Protein AF-A0A7S3TUH3-F1 (afdb_monomer)

pLDDT: mean 73.05, std 18.7, range [37.84, 95.62]

Foldseek 3Di:
DDDQFFPDDPVRDGPLVVCCVPPNDVVNVVVVVVSVCCVVVVVVVVVVVVCVVVVVVVVVVVVVVVVVVVVVVVVVVVVVVVVVVVVVVVVPDPPPDDDPPDPPPPPPDDDPCVVVVVVPDDDD

Organism: NCBI:txid141414

Secondary structure (DSSP, 8-state):
--SSS----TT---HHHHHHHHH-HHHHHHHHHHHHHHHHHHHHHHHHHHHHHHHHHHHHHHHHHHHHHHHHHHHHHHHHHHHHHHHHHHTT-SSS-----------SSSSSSHHHHTT-----

Radius of gyration: 36.31 Å; Cα contacts (8 Å, |Δi|>4): 21; chains: 1; bounding box: 67×28×95 Å

Sequence (124 aa):
RCFTDGCVSMDGTPLPLLLWDVYGIAAITIYVICTMLVIFGIFNLIAAIFVENTLENSKLDEDRRQHLRSHKYNLCAMKLQKLMTRICYSELDTDGNLKPKKPVIPPAGGILTSFYAEGGQMDL

Structure (mmCIF, N/CA/C/O backbone):
data_AF-A0A7S3TUH3-F1
#
_entry.id   AF-A0A7S3TUH3-F1
#
loop_
_atom_site.group_PDB
_atom_site.id
_atom_site.type_symbol
_atom_site.label_atom_id
_atom_site.label_alt_id
_atom_site.label_comp_id
_atom_site.label_asym_id
_atom_site.label_entity_id
_atom_site.label_seq_id
_atom_site.pdbx_PDB_ins_code
_atom_site.Cartn_x
_atom_site.Cartn_y
_atom_site.Cartn_z
_atom_site.occupancy
_atom_site.B_iso_or_equiv
_atom_site.auth_seq_id
_atom_site.auth_comp_id
_atom_site.auth_asym_i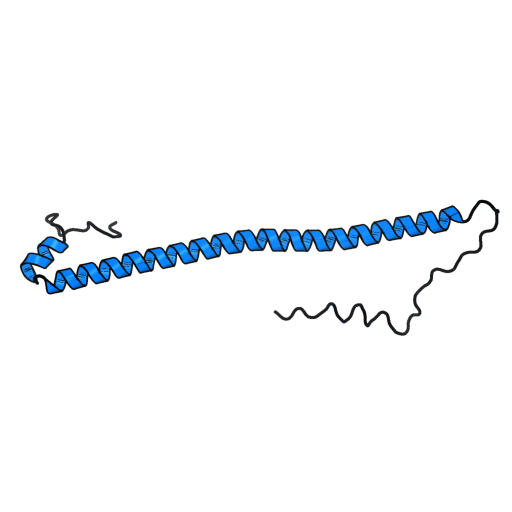d
_atom_site.auth_atom_id
_atom_site.pdbx_PDB_model_num
ATOM 1 N N . ARG A 1 1 ? 6.393 16.034 -15.733 1.00 44.97 1 ARG A N 1
ATOM 2 C CA . ARG A 1 1 ? 5.891 14.989 -14.809 1.00 44.97 1 ARG A CA 1
ATOM 3 C C . ARG A 1 1 ? 5.923 13.673 -15.574 1.00 44.97 1 ARG A C 1
ATOM 5 O O . ARG A 1 1 ? 5.043 13.466 -16.390 1.00 44.97 1 ARG A O 1
ATOM 12 N N . CYS A 1 2 ? 6.952 12.855 -15.369 1.00 55.91 2 CYS A N 1
ATOM 13 C CA . CYS A 1 2 ? 7.083 11.519 -15.953 1.00 55.91 2 CYS A CA 1
ATOM 14 C C . CYS A 1 2 ? 7.461 10.595 -14.805 1.00 55.91 2 CYS A C 1
ATOM 16 O O . CYS A 1 2 ? 8.487 10.830 -14.173 1.00 55.91 2 CYS A O 1
ATOM 18 N N . PHE A 1 3 ? 6.590 9.649 -14.464 1.00 53.81 3 PHE A N 1
ATOM 19 C CA . PHE A 1 3 ? 6.801 8.787 -13.300 1.00 53.81 3 PHE A CA 1
ATOM 20 C C . PHE A 1 3 ? 7.282 7.390 -13.696 1.00 53.81 3 PHE A C 1
ATOM 22 O O . PHE A 1 3 ? 8.132 6.850 -13.002 1.00 53.81 3 PHE A O 1
ATOM 29 N N . THR A 1 4 ? 6.835 6.829 -14.823 1.00 61.53 4 THR A N 1
ATOM 30 C CA . THR A 1 4 ? 7.257 5.468 -15.211 1.00 61.53 4 THR A CA 1
ATOM 31 C C . THR A 1 4 ? 7.423 5.222 -16.706 1.00 61.53 4 THR A C 1
ATOM 33 O O . THR A 1 4 ? 8.063 4.240 -17.057 1.00 61.53 4 THR A O 1
ATOM 36 N N . ASP A 1 5 ? 6.952 6.106 -17.586 1.00 63.06 5 ASP A N 1
ATOM 37 C CA . ASP A 1 5 ? 7.345 6.089 -18.997 1.00 63.06 5 ASP A CA 1
ATOM 38 C C . ASP A 1 5 ? 7.048 7.451 -19.648 1.00 63.06 5 ASP A C 1
ATOM 40 O O . ASP A 1 5 ? 6.076 8.113 -19.274 1.00 63.06 5 ASP A O 1
ATOM 44 N N . GLY A 1 6 ? 7.882 7.891 -20.593 1.00 60.88 6 GLY A N 1
ATOM 45 C CA . GLY A 1 6 ? 7.504 8.966 -21.524 1.00 60.88 6 GLY A CA 1
ATOM 46 C C . GLY A 1 6 ? 8.174 10.343 -21.416 1.00 60.88 6 GLY A C 1
ATOM 47 O O . GLY A 1 6 ? 7.749 11.249 -22.125 1.00 60.88 6 GLY A O 1
ATOM 48 N N . CYS A 1 7 ? 9.236 10.543 -20.626 1.00 58.28 7 CYS A N 1
ATOM 49 C CA . CYS A 1 7 ? 10.095 11.728 -20.822 1.00 58.28 7 CYS A CA 1
ATOM 50 C C . CYS A 1 7 ? 11.193 11.382 -21.825 1.00 58.28 7 CYS A C 1
ATOM 52 O O . CYS A 1 7 ? 12.337 11.096 -21.484 1.00 58.28 7 CYS A O 1
ATOM 54 N N . VAL A 1 8 ? 10.759 11.329 -23.074 1.00 63.38 8 VAL A N 1
ATOM 55 C CA . VAL A 1 8 ? 11.570 11.160 -24.269 1.00 63.38 8 VAL A CA 1
ATOM 56 C C . VAL A 1 8 ? 12.384 12.427 -24.535 1.00 63.38 8 VAL A C 1
ATOM 58 O O . VAL A 1 8 ? 11.987 13.513 -24.118 1.00 63.38 8 VAL A O 1
ATOM 61 N N . SER A 1 9 ? 13.548 12.265 -25.169 1.00 60.19 9 SER A N 1
ATOM 62 C CA . SER A 1 9 ? 14.479 13.342 -25.549 1.00 60.19 9 SER A CA 1
ATOM 63 C C . SER A 1 9 ? 13.769 14.506 -26.272 1.00 60.19 9 SER A C 1
ATOM 65 O O . SER A 1 9 ? 12.606 14.366 -26.643 1.00 60.19 9 SER A O 1
ATOM 67 N N . MET A 1 10 ? 14.442 15.639 -26.526 1.00 62.69 10 MET A N 1
ATOM 68 C CA . MET A 1 10 ? 13.821 16.817 -27.184 1.00 62.69 10 MET A CA 1
ATOM 69 C C . MET A 1 10 ? 13.061 16.488 -28.493 1.00 62.69 10 MET A C 1
ATOM 71 O O . MET A 1 10 ? 12.149 17.228 -28.851 1.00 62.69 10 MET A O 1
ATOM 75 N N . ASP A 1 11 ? 13.370 15.356 -29.136 1.00 63.66 11 ASP A N 1
ATOM 76 C CA . ASP A 1 11 ? 12.758 14.854 -30.375 1.00 63.66 11 ASP A CA 1
ATOM 77 C C . ASP A 1 11 ? 11.590 13.856 -30.195 1.00 63.66 11 ASP A C 1
ATOM 79 O O . ASP A 1 11 ? 11.075 13.314 -31.170 1.00 63.66 11 ASP A O 1
ATOM 83 N N . GLY A 1 12 ? 11.148 13.567 -28.967 1.00 67.38 12 GLY A N 1
ATOM 84 C CA . GLY A 1 12 ? 9.971 12.719 -28.729 1.00 67.38 12 GLY A CA 1
ATOM 85 C C . GLY A 1 12 ? 10.182 11.210 -28.946 1.00 67.38 12 GLY A C 1
ATOM 86 O O . GLY A 1 12 ? 9.228 10.436 -28.861 1.00 67.38 12 GLY A O 1
ATOM 87 N N . THR A 1 13 ? 11.413 10.759 -29.197 1.00 67.69 13 THR A N 1
ATOM 88 C CA . THR A 1 13 ? 11.721 9.343 -29.452 1.00 67.69 13 THR A CA 1
ATOM 89 C C . THR A 1 13 ? 11.788 8.504 -28.170 1.00 67.69 13 THR A C 1
ATOM 91 O O . THR A 1 13 ? 12.515 8.896 -27.249 1.00 67.69 13 THR A O 1
ATOM 94 N N . PRO A 1 14 ? 11.119 7.330 -28.112 1.00 73.56 14 PRO A N 1
ATOM 95 C CA . PRO A 1 14 ? 11.112 6.440 -26.947 1.00 73.56 14 PRO A CA 1
ATOM 96 C C . PR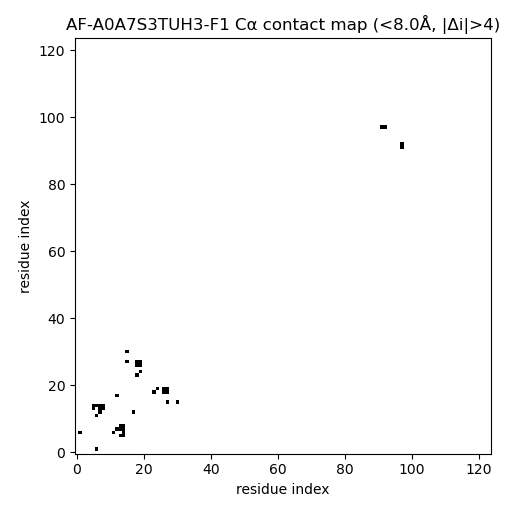O A 1 14 ? 12.534 6.059 -26.516 1.00 73.56 14 PRO A C 1
ATOM 98 O O . PRO A 1 14 ? 13.313 5.535 -27.311 1.00 73.56 14 PRO A O 1
ATOM 101 N N . LEU A 1 15 ? 12.860 6.299 -25.239 1.00 75.44 15 LEU A N 1
ATOM 102 C CA . LEU A 1 15 ? 14.174 6.014 -24.645 1.00 75.44 15 LEU A CA 1
ATOM 103 C C . LEU A 1 15 ? 14.671 4.575 -24.911 1.00 75.44 15 LEU A C 1
ATOM 105 O O . LEU A 1 15 ? 15.848 4.428 -25.236 1.00 75.44 15 LEU A O 1
ATOM 109 N N . PRO A 1 16 ? 13.821 3.525 -24.867 1.00 72.88 16 PRO A N 1
ATOM 110 C CA . PRO A 1 16 ? 14.251 2.161 -25.182 1.00 72.88 16 PRO A CA 1
ATOM 111 C C . PRO A 1 16 ? 14.743 1.991 -26.625 1.00 72.88 16 PRO A C 1
ATOM 113 O O . PRO A 1 16 ? 15.628 1.179 -26.878 1.00 72.88 16 PRO A O 1
ATOM 116 N N . LEU A 1 17 ? 14.188 2.762 -27.566 1.00 74.25 17 LEU A N 1
ATOM 117 C CA . LEU A 1 17 ? 14.533 2.694 -28.986 1.00 74.25 17 LEU A CA 1
ATOM 118 C C . LEU A 1 17 ? 15.888 3.360 -29.258 1.00 74.25 17 LEU A C 1
ATOM 120 O O . LEU A 1 17 ? 16.700 2.816 -29.996 1.00 74.25 17 LEU A O 1
ATOM 124 N N . LEU A 1 18 ? 16.166 4.484 -28.588 1.00 76.81 18 LEU A N 1
ATOM 125 C CA . LEU A 1 18 ? 17.480 5.133 -28.630 1.00 76.81 18 LEU A CA 1
ATOM 126 C C . LEU A 1 18 ? 18.560 4.266 -27.957 1.00 76.81 18 LEU A C 1
ATOM 128 O O . LEU A 1 18 ? 19.691 4.186 -28.431 1.00 76.81 18 LEU A O 1
ATOM 132 N N . LEU A 1 19 ? 18.206 3.584 -26.862 1.00 76.75 19 LEU A N 1
ATOM 133 C CA . LEU A 1 19 ? 19.119 2.683 -26.158 1.00 76.75 19 LEU A CA 1
ATOM 134 C C . LEU A 1 19 ? 19.458 1.434 -26.988 1.00 76.75 19 LEU A C 1
ATOM 136 O O . LEU A 1 19 ? 20.586 0.947 -26.911 1.00 76.75 19 LEU A O 1
ATOM 140 N N . TRP A 1 20 ? 18.510 0.946 -27.799 1.00 78.12 20 TRP A N 1
ATOM 141 C CA . TRP A 1 20 ? 18.742 -0.148 -28.746 1.00 78.12 20 TRP A CA 1
ATOM 142 C C . TRP A 1 20 ? 19.800 0.212 -29.782 1.00 78.12 20 TRP A C 1
ATOM 144 O O . TRP A 1 20 ? 20.714 -0.577 -30.019 1.00 78.12 20 TRP A O 1
ATOM 154 N N . ASP A 1 21 ? 19.681 1.399 -30.369 1.00 79.12 21 ASP A N 1
ATOM 155 C CA . ASP A 1 21 ? 20.522 1.827 -31.485 1.00 79.12 21 ASP A CA 1
ATOM 156 C C . ASP A 1 21 ? 21.977 2.090 -31.058 1.00 79.12 21 ASP A C 1
ATOM 158 O O . ASP A 1 21 ? 22.916 1.747 -31.770 1.00 79.12 21 ASP A O 1
ATOM 162 N N . VAL A 1 22 ? 22.181 2.626 -29.848 1.00 81.69 22 VAL A N 1
ATOM 163 C CA . VAL A 1 22 ? 23.517 3.031 -29.370 1.00 81.69 22 VAL A CA 1
ATOM 164 C C . VAL A 1 22 ? 24.233 1.936 -28.573 1.00 81.69 22 VAL A C 1
ATOM 166 O O . VAL A 1 22 ? 25.447 1.785 -28.692 1.00 81.69 22 VAL A O 1
ATOM 169 N N . TYR A 1 23 ? 23.513 1.182 -27.736 1.00 83.94 23 TYR A N 1
ATOM 170 C CA . TYR A 1 23 ? 24.114 0.252 -26.767 1.00 83.94 23 TYR A CA 1
ATOM 171 C C . TYR A 1 23 ? 23.760 -1.223 -27.000 1.00 83.94 23 TYR A C 1
ATOM 173 O O . TYR A 1 23 ? 24.341 -2.107 -26.360 1.00 83.94 23 TYR A O 1
ATOM 181 N N . GLY A 1 24 ? 22.822 -1.513 -27.902 1.00 86.31 24 GLY A N 1
ATOM 182 C CA . GLY A 1 24 ? 22.403 -2.874 -28.214 1.00 86.31 24 GLY A CA 1
ATOM 183 C C . GLY A 1 24 ? 21.685 -3.599 -27.065 1.00 86.31 24 GLY A C 1
ATOM 184 O O . GLY A 1 24 ? 21.313 -3.035 -26.036 1.00 86.31 24 GLY A O 1
ATOM 185 N N . ILE A 1 25 ? 21.484 -4.905 -27.253 1.00 85.50 25 ILE A N 1
ATOM 186 C CA . ILE A 1 25 ? 20.539 -5.750 -26.493 1.00 85.50 25 ILE A CA 1
ATOM 187 C C . ILE A 1 25 ? 20.828 -5.799 -24.978 1.00 85.50 25 ILE A C 1
ATOM 189 O O . ILE A 1 25 ? 19.904 -5.913 -24.165 1.00 85.50 25 ILE A O 1
ATOM 193 N N . ALA A 1 26 ? 22.098 -5.697 -24.576 1.00 87.00 26 ALA A N 1
ATOM 194 C CA . ALA A 1 26 ? 22.494 -5.783 -23.170 1.00 87.00 26 ALA A CA 1
ATOM 195 C C . ALA A 1 26 ? 21.923 -4.623 -22.335 1.00 87.00 26 ALA A C 1
ATOM 197 O O . ALA A 1 26 ? 21.392 -4.849 -21.246 1.00 87.00 26 ALA A O 1
ATOM 198 N N . ALA A 1 27 ? 21.954 -3.395 -22.860 1.00 85.31 27 ALA A N 1
ATOM 199 C CA . ALA A 1 27 ? 21.430 -2.229 -22.151 1.00 85.31 27 ALA A CA 1
ATOM 200 C C . ALA A 1 27 ? 19.904 -2.266 -22.008 1.00 85.31 27 ALA A C 1
ATOM 202 O O . ALA A 1 27 ? 19.372 -1.880 -20.969 1.00 85.31 27 ALA A O 1
ATOM 203 N N . ILE A 1 28 ? 19.196 -2.799 -23.004 1.00 85.94 28 ILE A N 1
ATOM 204 C CA . ILE A 1 28 ? 17.740 -2.990 -22.932 1.00 85.94 28 ILE A CA 1
ATOM 205 C C . ILE A 1 28 ? 17.374 -4.031 -21.892 1.00 85.94 28 ILE A C 1
ATOM 207 O O . ILE A 1 28 ? 16.451 -3.819 -21.113 1.00 85.94 28 ILE A O 1
ATOM 211 N N . THR A 1 29 ? 18.112 -5.137 -21.844 1.00 88.44 29 THR A N 1
ATOM 212 C CA . THR A 1 29 ? 17.878 -6.177 -20.838 1.00 88.44 29 THR A CA 1
ATOM 213 C C . THR A 1 29 ? 18.006 -5.597 -19.429 1.00 88.44 29 THR A C 1
ATOM 215 O O . THR A 1 29 ? 17.127 -5.801 -18.595 1.00 88.44 29 THR A O 1
ATOM 218 N N . ILE A 1 30 ? 19.046 -4.795 -19.181 1.00 90.94 30 ILE A N 1
ATOM 219 C CA . ILE A 1 30 ? 19.235 -4.099 -17.901 1.00 90.94 30 ILE A CA 1
ATOM 220 C C . ILE A 1 30 ? 18.096 -3.106 -17.641 1.00 90.94 30 ILE A C 1
ATOM 222 O O . ILE A 1 30 ? 17.549 -3.083 -16.542 1.00 90.94 30 ILE A O 1
ATOM 226 N N . TYR A 1 31 ? 17.695 -2.322 -18.644 1.00 86.62 31 TYR A N 1
ATOM 227 C CA . TYR A 1 31 ? 16.588 -1.372 -18.525 1.00 86.62 31 TYR A CA 1
ATOM 228 C C . TYR A 1 31 ? 15.265 -2.060 -18.151 1.00 86.62 31 TYR A C 1
ATOM 230 O O . TYR A 1 31 ? 14.559 -1.597 -17.254 1.00 86.62 31 TYR A O 1
ATOM 238 N N . VAL A 1 32 ? 14.952 -3.197 -18.778 1.00 88.75 32 VAL A N 1
ATOM 239 C CA . VAL A 1 32 ? 13.749 -3.989 -18.487 1.00 88.75 32 VAL A CA 1
ATOM 240 C C . VAL A 1 32 ? 13.809 -4.571 -17.077 1.00 88.75 32 VAL A C 1
ATOM 242 O O . VAL A 1 32 ? 12.829 -4.468 -16.343 1.00 88.75 32 VAL A O 1
ATOM 245 N N . ILE A 1 33 ? 14.952 -5.124 -16.662 1.00 93.50 33 ILE A N 1
ATOM 246 C CA . ILE A 1 33 ? 15.134 -5.656 -15.303 1.00 93.50 33 ILE A CA 1
ATOM 247 C C . ILE A 1 33 ? 14.962 -4.547 -14.260 1.00 93.50 33 ILE A C 1
ATOM 249 O O . ILE A 1 33 ? 14.205 -4.721 -13.307 1.00 93.50 33 ILE A O 1
ATOM 253 N N . CYS A 1 34 ? 15.602 -3.391 -14.450 1.00 91.88 34 CYS A N 1
ATOM 254 C CA . CYS A 1 34 ? 15.454 -2.240 -13.559 1.00 91.88 34 CYS A CA 1
ATOM 255 C C . CYS A 1 34 ? 14.000 -1.768 -13.487 1.00 91.88 34 CYS A C 1
ATOM 257 O O . CYS A 1 34 ? 13.480 -1.546 -12.397 1.00 91.88 34 CYS A O 1
ATOM 259 N N . THR A 1 35 ? 13.321 -1.671 -14.629 1.00 88.44 35 THR A N 1
ATOM 260 C CA . THR A 1 35 ? 11.910 -1.268 -14.693 1.00 88.44 35 THR A CA 1
ATOM 261 C C . THR A 1 35 ? 11.016 -2.267 -13.959 1.00 88.44 35 THR A C 1
ATOM 263 O O . THR A 1 35 ? 10.168 -1.862 -13.169 1.00 88.44 35 THR A O 1
ATOM 266 N N . MET A 1 36 ? 11.249 -3.571 -14.127 1.00 93.38 36 MET A N 1
ATOM 267 C CA . MET A 1 36 ? 10.536 -4.611 -13.383 1.00 93.38 36 MET A CA 1
ATOM 268 C C . MET A 1 36 ? 10.772 -4.486 -11.878 1.00 93.38 36 MET A C 1
ATOM 270 O O . MET A 1 36 ? 9.811 -4.480 -11.115 1.00 93.38 36 MET A O 1
ATOM 274 N N . LEU A 1 37 ? 12.023 -4.321 -11.438 1.00 95.12 37 LEU A N 1
ATOM 275 C CA . LEU A 1 37 ? 12.349 -4.142 -10.020 1.00 95.12 37 LEU A CA 1
ATOM 276 C C . LEU A 1 37 ? 11.676 -2.905 -9.422 1.00 95.12 37 LEU A C 1
ATOM 278 O O . LEU A 1 37 ? 11.154 -2.979 -8.313 1.00 95.12 37 LEU A O 1
ATOM 282 N N . VAL A 1 38 ? 11.649 -1.791 -10.153 1.00 93.19 38 VAL A N 1
ATOM 283 C CA . VAL A 1 38 ? 10.963 -0.565 -9.729 1.00 93.19 38 VAL A CA 1
ATOM 284 C C . VAL A 1 38 ? 9.463 -0.809 -9.600 1.00 93.19 38 VAL A C 1
ATOM 286 O O . VAL A 1 38 ? 8.878 -0.464 -8.579 1.00 93.19 38 VAL A O 1
ATOM 289 N N . ILE A 1 39 ? 8.844 -1.444 -10.595 1.00 91.69 39 ILE A N 1
ATOM 290 C CA . ILE A 1 39 ? 7.411 -1.743 -10.592 1.00 91.69 39 ILE A CA 1
ATOM 291 C C . ILE A 1 39 ? 7.059 -2.674 -9.422 1.00 91.69 39 ILE A C 1
ATOM 293 O O . ILE A 1 39 ? 6.204 -2.331 -8.609 1.00 91.69 39 ILE A O 1
ATOM 297 N N . PHE A 1 40 ? 7.751 -3.808 -9.279 1.00 94.62 40 PHE A N 1
ATOM 298 C CA . PHE A 1 40 ? 7.530 -4.742 -8.171 1.00 94.62 40 PHE A CA 1
ATOM 299 C C . PHE A 1 40 ? 7.821 -4.100 -6.810 1.00 94.62 40 PHE A C 1
ATOM 301 O O . PHE A 1 40 ? 7.046 -4.275 -5.874 1.00 94.62 40 PHE A O 1
ATOM 308 N N . GLY A 1 41 ? 8.899 -3.326 -6.690 1.00 95.25 41 GLY A N 1
ATOM 309 C CA . GLY A 1 41 ? 9.279 -2.651 -5.451 1.00 95.25 41 GLY A CA 1
ATOM 310 C C . GLY A 1 41 ? 8.265 -1.594 -5.023 1.00 95.25 41 GLY A C 1
ATOM 311 O O . GLY A 1 41 ? 7.837 -1.588 -3.871 1.00 95.25 41 GLY A O 1
ATOM 312 N N . ILE A 1 42 ? 7.826 -0.742 -5.951 1.00 94.00 42 ILE A N 1
ATOM 313 C CA . ILE A 1 42 ? 6.821 0.290 -5.677 1.00 94.00 42 ILE A CA 1
ATOM 314 C C . ILE A 1 42 ? 5.467 -0.349 -5.367 1.00 94.00 42 ILE A C 1
ATOM 316 O O . ILE A 1 42 ? 4.817 0.076 -4.417 1.00 94.00 42 ILE A O 1
ATOM 320 N N . PHE A 1 43 ? 5.047 -1.386 -6.099 1.00 94.62 43 PHE A N 1
ATOM 321 C CA . PHE A 1 43 ? 3.804 -2.092 -5.779 1.00 94.62 43 PHE A CA 1
ATOM 322 C C . PHE A 1 43 ? 3.849 -2.734 -4.397 1.00 94.62 43 PHE A C 1
ATOM 324 O O . PHE A 1 43 ? 2.895 -2.587 -3.638 1.00 94.62 43 PHE A O 1
ATOM 331 N N . ASN A 1 44 ? 4.957 -3.386 -4.046 1.00 93.00 44 ASN A N 1
ATOM 332 C CA . ASN A 1 44 ? 5.123 -3.997 -2.731 1.00 93.00 44 ASN A CA 1
ATOM 333 C C . ASN A 1 44 ? 5.148 -2.946 -1.613 1.00 93.00 44 ASN A C 1
ATOM 335 O O . ASN A 1 44 ? 4.525 -3.156 -0.577 1.00 93.00 44 ASN A O 1
ATOM 339 N N . LEU A 1 45 ? 5.801 -1.800 -1.831 1.00 94.75 45 LEU A N 1
ATOM 340 C CA . LEU A 1 45 ? 5.817 -0.688 -0.878 1.00 94.75 45 LEU A CA 1
ATOM 341 C C . LEU A 1 45 ? 4.418 -0.093 -0.682 1.00 94.75 45 LEU A C 1
ATOM 343 O O . LEU A 1 45 ? 3.963 0.067 0.446 1.00 94.75 45 LEU A O 1
ATOM 347 N N . ILE A 1 46 ? 3.720 0.214 -1.777 1.00 94.69 46 ILE A N 1
ATOM 348 C CA . ILE A 1 46 ? 2.359 0.755 -1.737 1.00 94.69 46 ILE A CA 1
ATOM 349 C C . ILE A 1 46 ? 1.417 -0.242 -1.051 1.00 94.69 46 ILE A C 1
ATOM 351 O O . ILE A 1 46 ? 0.635 0.155 -0.190 1.00 94.69 46 ILE A O 1
ATOM 355 N N . ALA A 1 47 ? 1.510 -1.533 -1.383 1.00 93.94 47 ALA A N 1
ATOM 356 C CA . ALA A 1 47 ? 0.713 -2.580 -0.753 1.00 93.94 47 ALA A CA 1
ATOM 357 C C . ALA A 1 47 ? 0.987 -2.684 0.753 1.00 93.94 47 ALA A C 1
ATOM 359 O O . ALA A 1 47 ? 0.034 -2.746 1.525 1.00 93.94 47 ALA A O 1
ATOM 360 N N . ALA A 1 48 ? 2.255 -2.647 1.177 1.00 95.62 48 ALA A N 1
ATOM 361 C CA . ALA A 1 48 ? 2.621 -2.648 2.592 1.00 95.62 48 ALA A CA 1
ATOM 362 C C . ALA A 1 48 ? 1.996 -1.455 3.331 1.00 95.62 48 ALA A C 1
ATOM 364 O O . ALA A 1 48 ? 1.316 -1.654 4.334 1.00 95.62 48 ALA A O 1
ATOM 365 N N . ILE A 1 49 ? 2.104 -0.247 2.766 1.00 93.44 49 ILE A N 1
ATOM 366 C CA . ILE A 1 49 ? 1.487 0.966 3.322 1.00 93.44 49 ILE A CA 1
ATOM 367 C C . ILE A 1 49 ? -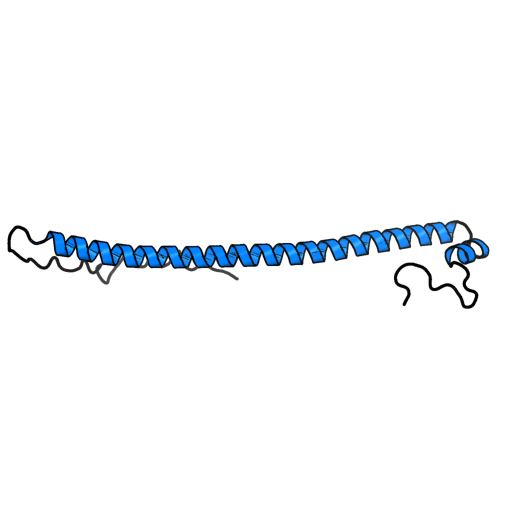0.035 0.802 3.424 1.00 93.44 49 ILE A C 1
ATOM 369 O O . ILE A 1 49 ? -0.623 1.119 4.455 1.00 93.44 49 ILE A O 1
ATOM 373 N N . PHE A 1 50 ? -0.708 0.303 2.385 1.00 92.50 50 PHE A N 1
ATOM 374 C CA . PHE A 1 50 ? -2.160 0.099 2.430 1.00 92.50 50 PHE A CA 1
ATOM 375 C C . PHE A 1 50 ? -2.579 -0.940 3.470 1.00 92.50 50 PHE A C 1
ATOM 377 O O . PHE A 1 50 ? -3.590 -0.743 4.148 1.00 92.50 50 PHE A O 1
ATOM 384 N N . VAL A 1 51 ? -1.825 -2.031 3.605 1.00 92.62 51 VAL A N 1
ATOM 385 C CA . VAL A 1 51 ? -2.083 -3.068 4.608 1.00 92.62 51 VAL A CA 1
ATOM 386 C C . VAL A 1 51 ? -1.886 -2.508 6.008 1.00 92.62 51 VAL A C 1
ATOM 388 O O . VAL A 1 51 ? -2.775 -2.683 6.832 1.00 92.62 51 VAL A O 1
ATOM 391 N N . GLU A 1 52 ? -0.794 -1.789 6.264 1.00 89.44 52 GLU A N 1
ATOM 392 C CA . GLU A 1 52 ? -0.539 -1.126 7.548 1.00 89.44 52 GLU A CA 1
ATOM 393 C C . GLU A 1 52 ? -1.674 -0.160 7.903 1.00 89.44 52 GLU A C 1
ATOM 395 O O . GLU A 1 52 ? -2.293 -0.309 8.953 1.00 89.44 52 GLU A O 1
ATOM 400 N N . ASN A 1 53 ? -2.056 0.730 6.982 1.00 84.25 53 ASN A N 1
ATOM 401 C CA . ASN A 1 53 ? -3.169 1.661 7.189 1.00 84.25 53 ASN A CA 1
ATOM 402 C C . ASN A 1 53 ? -4.506 0.941 7.436 1.00 84.25 53 ASN A C 1
ATOM 404 O O . ASN A 1 53 ? -5.310 1.355 8.271 1.00 84.25 53 ASN A O 1
ATOM 408 N N . THR A 1 54 ? -4.787 -0.138 6.705 1.00 85.56 54 THR A N 1
ATOM 409 C CA . THR A 1 54 ? -6.031 -0.904 6.891 1.00 85.56 54 THR A CA 1
ATOM 410 C C . THR A 1 54 ? -6.028 -1.628 8.238 1.00 85.56 54 THR A C 1
ATOM 412 O O . THR A 1 54 ? -7.041 -1.650 8.940 1.00 85.56 54 THR A O 1
ATOM 415 N N . LEU A 1 55 ? -4.881 -2.184 8.624 1.00 84.00 55 LEU A N 1
ATOM 416 C CA . LEU A 1 55 ? -4.708 -2.949 9.848 1.00 84.00 55 LEU A CA 1
ATOM 417 C C . LEU A 1 55 ? -4.767 -2.040 11.082 1.00 84.00 55 LEU A C 1
ATOM 419 O O . 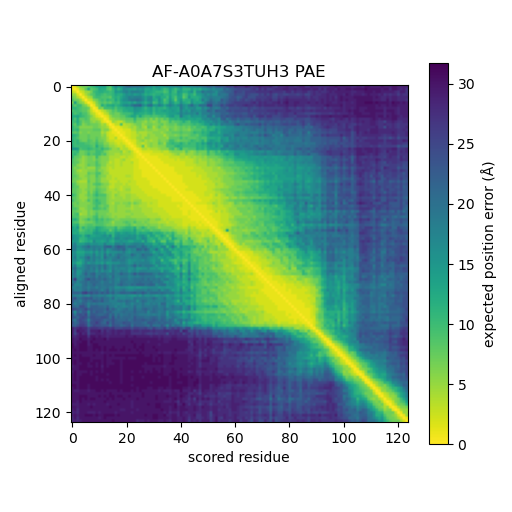LEU A 1 55 ? -5.452 -2.388 12.041 1.00 84.00 55 LEU A O 1
ATOM 423 N N . GLU A 1 56 ? -4.166 -0.851 11.040 1.00 81.88 56 GLU A N 1
ATOM 424 C CA . GLU A 1 56 ? -4.296 0.172 12.087 1.00 81.88 56 GLU A CA 1
ATOM 425 C C . GLU A 1 56 ? -5.753 0.594 12.299 1.00 81.88 56 GLU A C 1
ATOM 427 O O . GLU A 1 56 ? -6.228 0.635 13.433 1.00 81.88 56 GLU A O 1
ATOM 432 N N . ASN A 1 57 ? -6.504 0.818 11.217 1.00 75.75 57 ASN A N 1
ATOM 433 C CA . ASN A 1 57 ? -7.925 1.154 11.312 1.00 75.75 57 ASN A CA 1
ATOM 434 C C . ASN A 1 57 ? -8.763 0.007 11.897 1.00 75.75 57 ASN A C 1
ATOM 436 O O . ASN A 1 57 ? -9.678 0.254 12.685 1.00 75.75 57 ASN A O 1
ATOM 440 N N . SER A 1 58 ? -8.444 -1.246 11.554 1.00 76.56 58 SER A N 1
ATOM 441 C CA . SER A 1 58 ? -9.121 -2.408 12.144 1.00 76.56 58 SER A CA 1
ATOM 442 C C . SER A 1 58 ? -8.790 -2.594 13.628 1.00 76.56 58 SER A C 1
ATOM 444 O O . SER A 1 58 ? -9.701 -2.814 14.426 1.00 76.56 58 SER A O 1
ATOM 446 N N . LYS A 1 59 ? -7.519 -2.420 14.021 1.00 77.56 59 LYS A N 1
ATOM 447 C CA . LYS A 1 59 ? -7.078 -2.529 15.417 1.00 77.56 5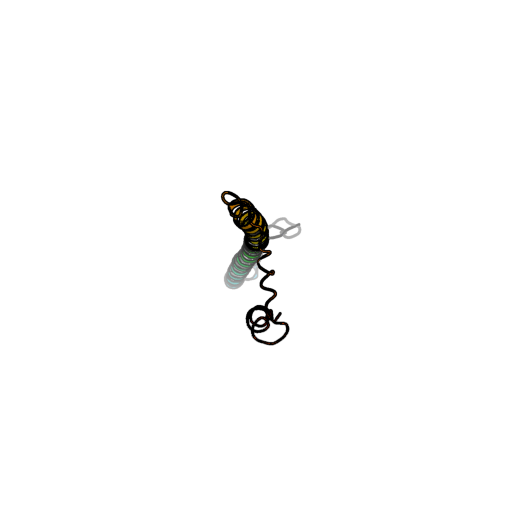9 LYS A CA 1
ATOM 448 C C . LYS A 1 59 ? -7.661 -1.425 16.286 1.00 77.56 59 LYS A C 1
ATOM 450 O O . LYS A 1 59 ? -8.133 -1.712 17.377 1.00 77.56 59 LYS A O 1
ATOM 455 N N . LEU A 1 60 ? -7.714 -0.185 15.796 1.00 78.50 60 LEU A N 1
ATOM 456 C CA . LEU A 1 60 ? -8.321 0.926 16.534 1.00 78.50 60 LEU A CA 1
ATOM 457 C C . LEU A 1 60 ? -9.806 0.687 16.840 1.00 78.50 60 LEU A C 1
ATOM 459 O O . LEU A 1 60 ? -10.277 1.070 17.913 1.00 78.50 60 LEU A O 1
ATOM 463 N N . ASP A 1 61 ? -10.554 0.062 15.926 1.00 80.06 61 ASP A N 1
ATOM 464 C CA . ASP A 1 61 ? -11.952 -0.300 16.185 1.00 80.06 61 ASP A CA 1
ATOM 465 C C . ASP A 1 61 ? -12.053 -1.466 17.183 1.00 80.06 61 ASP A C 1
ATOM 467 O O . ASP A 1 61 ? -12.902 -1.447 18.078 1.00 80.06 61 ASP A O 1
ATOM 471 N N . GLU A 1 62 ? -11.162 -2.453 17.090 1.00 83.56 62 GLU A N 1
ATOM 472 C CA . GLU A 1 62 ? -11.135 -3.599 18.000 1.00 83.56 62 GLU A CA 1
ATOM 473 C C . GLU A 1 62 ? -10.743 -3.199 19.434 1.00 83.56 62 GLU A C 1
ATOM 475 O O . GLU A 1 62 ? -11.502 -3.478 20.369 1.00 83.56 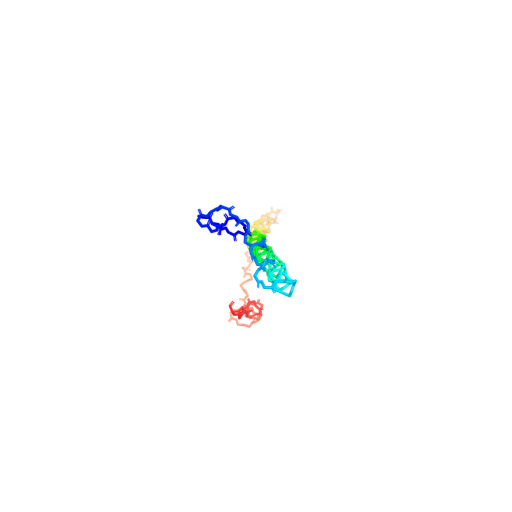62 GLU A O 1
ATOM 480 N N . ASP A 1 63 ? -9.669 -2.425 19.606 1.00 84.12 63 ASP A N 1
ATOM 481 C CA . ASP A 1 63 ? -9.215 -1.897 20.898 1.00 84.12 63 ASP A CA 1
ATOM 482 C C . ASP A 1 63 ? -10.266 -0.977 21.526 1.00 84.12 63 ASP A C 1
ATOM 484 O O . ASP A 1 63 ? -10.610 -1.113 22.706 1.00 84.12 63 ASP A O 1
ATOM 488 N N . ARG A 1 64 ? -10.869 -0.076 20.734 1.00 82.19 64 ARG A N 1
ATOM 489 C CA . ARG A 1 64 ? -11.966 0.780 21.209 1.00 82.19 64 ARG A CA 1
ATOM 490 C C . ARG A 1 64 ? -13.142 -0.066 21.694 1.00 82.19 64 ARG A C 1
ATOM 492 O O . ARG A 1 64 ? -13.707 0.212 22.756 1.00 82.19 64 ARG A O 1
ATOM 499 N N . ARG A 1 65 ? -13.533 -1.101 20.945 1.00 82.69 65 ARG A N 1
ATOM 500 C CA . ARG A 1 65 ? -14.626 -2.004 21.337 1.00 82.69 65 ARG A CA 1
ATOM 501 C C . ARG A 1 65 ? -14.280 -2.790 22.595 1.00 82.69 65 ARG A C 1
ATOM 503 O O . ARG A 1 65 ? -15.155 -2.945 23.450 1.00 82.69 65 ARG A O 1
ATOM 510 N N . GLN A 1 66 ? -13.045 -3.259 22.737 1.00 86.12 66 GLN A N 1
ATOM 511 C CA . GLN A 1 66 ? -12.585 -3.986 23.916 1.00 86.12 66 GLN A CA 1
ATOM 512 C C . GLN A 1 66 ? -12.595 -3.086 25.157 1.00 86.12 66 GLN A C 1
ATOM 514 O O . GLN A 1 66 ? -13.166 -3.459 26.184 1.00 86.12 66 GLN A O 1
ATOM 519 N N . HIS A 1 67 ? -12.115 -1.848 25.034 1.00 82.25 67 HIS A N 1
ATOM 520 C CA . HIS A 1 67 ? -12.133 -0.872 26.121 1.00 82.25 67 HIS A CA 1
ATOM 521 C C . HIS A 1 67 ? -13.566 -0.492 26.547 1.00 82.25 67 HIS A C 1
ATOM 523 O O . HIS A 1 67 ? -13.863 -0.370 27.742 1.00 82.25 67 HIS A O 1
ATOM 529 N N . LEU A 1 68 ? -14.495 -0.366 25.587 1.00 85.56 68 LEU A N 1
ATOM 530 C CA . LEU A 1 68 ? -15.919 -0.155 25.876 1.00 85.56 68 LEU A CA 1
ATOM 531 C C . LEU A 1 68 ? -16.555 -1.357 26.587 1.00 85.56 68 LEU A C 1
ATOM 533 O O . LEU A 1 68 ? -17.412 -1.165 27.453 1.00 85.56 68 LEU A O 1
ATOM 537 N N . ARG A 1 69 ? -16.175 -2.591 26.227 1.00 87.19 69 ARG A N 1
ATOM 538 C CA . ARG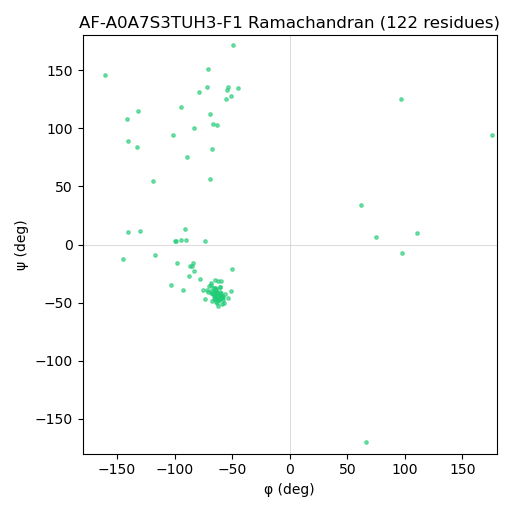 A 1 69 ? -16.673 -3.805 26.892 1.00 87.19 69 ARG A CA 1
ATOM 539 C C . ARG A 1 69 ? -16.243 -3.820 28.353 1.00 87.19 69 ARG A C 1
ATOM 541 O O . ARG A 1 69 ? -17.114 -3.941 29.211 1.00 87.19 69 ARG A O 1
ATOM 548 N N . SER A 1 70 ? -14.961 -3.603 28.643 1.00 84.69 70 SER A N 1
ATOM 549 C CA . SER A 1 70 ? -14.435 -3.572 30.017 1.00 84.69 70 SER A CA 1
ATOM 550 C C . SER A 1 70 ? -15.158 -2.542 30.888 1.00 84.69 70 SER A C 1
ATOM 552 O O . SER A 1 70 ? -15.577 -2.843 32.006 1.00 84.69 70 SER A O 1
ATOM 554 N N . HIS A 1 71 ? -15.413 -1.347 30.347 1.00 88.00 71 HIS A N 1
ATOM 555 C CA . HIS A 1 71 ? -16.171 -0.322 31.061 1.00 88.00 71 HIS A CA 1
ATOM 556 C C . HIS A 1 71 ? -17.624 -0.752 31.332 1.00 88.00 71 HIS A C 1
ATOM 558 O O . HIS A 1 71 ? -18.144 -0.551 32.431 1.00 88.00 71 HIS A O 1
ATOM 564 N N . LYS A 1 72 ? -18.294 -1.378 30.352 1.00 90.62 72 LYS A N 1
ATOM 565 C CA . LYS A 1 72 ? -19.664 -1.894 30.514 1.00 90.62 72 LYS A CA 1
ATOM 566 C C . LYS A 1 72 ? -19.746 -3.019 31.550 1.00 90.62 72 LYS A C 1
ATOM 568 O O . LYS A 1 72 ? -20.697 -3.022 32.328 1.00 90.62 72 LYS A O 1
ATOM 573 N N . TYR A 1 73 ? -18.766 -3.925 31.595 1.00 88.00 73 TYR A N 1
ATOM 574 C CA . TYR A 1 73 ? -18.711 -5.007 32.586 1.00 88.00 73 TYR A CA 1
ATOM 575 C C . TYR A 1 73 ? -18.690 -4.461 34.017 1.00 88.00 73 TYR A C 1
ATOM 577 O O . TYR A 1 73 ? -19.550 -4.825 34.822 1.00 88.00 73 TYR A O 1
ATOM 585 N N . ASN A 1 74 ? -17.787 -3.520 34.308 1.00 87.38 74 ASN A N 1
ATOM 586 C CA . ASN A 1 74 ? -17.697 -2.891 35.628 1.00 87.38 74 ASN A CA 1
ATOM 587 C C . ASN A 1 74 ? -18.982 -2.134 35.991 1.00 87.38 74 ASN A C 1
ATOM 589 O O . ASN A 1 74 ? -19.501 -2.267 37.100 1.00 87.38 74 ASN A O 1
ATOM 593 N N . LEU A 1 75 ? -19.558 -1.393 35.038 1.00 93.25 75 LEU A N 1
ATOM 594 C CA . LEU A 1 75 ? -20.788 -0.636 35.270 1.00 93.25 75 LEU A CA 1
ATOM 595 C C . LEU A 1 75 ? -21.985 -1.550 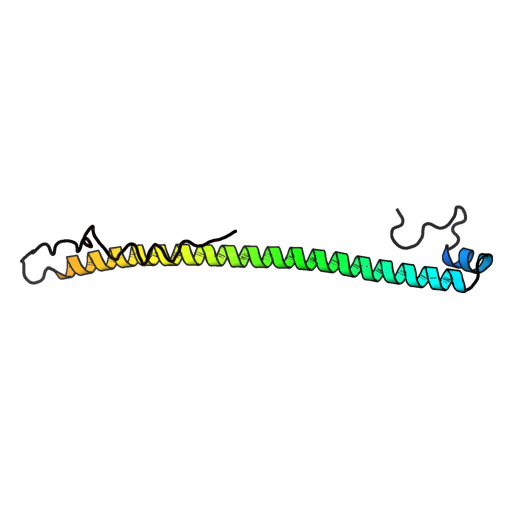35.586 1.00 93.25 75 LEU A C 1
ATOM 597 O O . LEU A 1 75 ? -22.796 -1.235 36.460 1.00 93.25 75 LEU A O 1
ATOM 601 N N . CYS A 1 76 ? -22.100 -2.682 34.885 1.00 94.19 76 CYS A N 1
ATOM 602 C CA . CYS A 1 76 ? -23.117 -3.694 35.158 1.00 94.19 76 CYS A CA 1
ATOM 603 C C . CYS A 1 76 ? -22.919 -4.326 36.534 1.00 94.19 76 CYS A C 1
ATOM 605 O O . CYS A 1 76 ? -23.894 -4.434 37.274 1.00 94.19 76 CYS A O 1
ATOM 607 N N . ALA A 1 77 ? -21.685 -4.671 36.908 1.00 92.19 77 ALA A N 1
ATOM 608 C CA . ALA A 1 77 ? -21.384 -5.219 38.229 1.00 92.19 77 ALA A CA 1
ATOM 609 C C . ALA A 1 77 ? -21.801 -4.252 39.352 1.00 92.19 77 ALA A C 1
ATOM 611 O O . ALA A 1 77 ? -22.501 -4.654 40.281 1.00 92.19 77 ALA A O 1
ATOM 612 N N . MET A 1 78 ? -21.484 -2.957 39.224 1.00 93.00 78 MET A N 1
ATOM 613 C CA . MET A 1 78 ? -21.889 -1.939 40.205 1.00 93.00 78 MET A CA 1
ATOM 614 C C . MET A 1 78 ? -23.412 -1.778 40.293 1.00 93.00 78 MET A C 1
ATOM 616 O O . MET A 1 78 ? -23.975 -1.689 41.388 1.00 93.00 78 MET A O 1
ATOM 620 N N . LYS A 1 79 ? -24.109 -1.745 39.149 1.00 94.12 79 LYS A N 1
ATOM 621 C CA . LYS A 1 79 ? -25.578 -1.651 39.119 1.00 94.12 79 LYS A CA 1
ATOM 622 C C . LYS A 1 79 ? -26.231 -2.890 39.721 1.00 94.12 79 LYS A C 1
ATOM 624 O O . LYS A 1 79 ? -27.173 -2.750 40.498 1.00 94.12 79 LYS A O 1
ATOM 629 N N . LEU A 1 80 ? -25.715 -4.072 39.396 1.00 94.31 80 LEU A N 1
ATOM 630 C CA . LEU A 1 80 ? -26.206 -5.342 39.913 1.00 94.31 80 LEU A CA 1
ATOM 631 C C . LEU A 1 80 ? -26.019 -5.423 41.428 1.00 94.31 80 LEU A C 1
ATOM 633 O O . LEU A 1 80 ? -26.968 -5.750 42.133 1.00 94.31 80 LEU A O 1
ATOM 637 N N . GLN A 1 81 ? -24.847 -5.041 41.942 1.00 92.50 81 GLN A N 1
ATOM 638 C CA . GLN A 1 81 ? -24.588 -5.012 43.380 1.00 92.50 81 GLN A CA 1
ATOM 639 C C . GLN A 1 81 ? -25.535 -4.043 44.099 1.00 92.50 81 GLN A C 1
ATOM 641 O O . GLN A 1 81 ? -26.102 -4.380 45.134 1.00 92.50 81 GLN A O 1
ATOM 646 N N . LYS A 1 82 ? -25.774 -2.853 43.536 1.00 91.69 82 LYS A N 1
ATOM 647 C CA . LYS A 1 82 ? -26.727 -1.883 44.099 1.00 91.69 82 LYS A CA 1
ATOM 648 C C . LYS A 1 82 ? -28.153 -2.440 44.160 1.00 91.69 82 LYS A C 1
ATOM 650 O O . LYS A 1 82 ? -28.877 -2.154 45.113 1.00 91.69 82 LYS A O 1
ATOM 655 N N . LEU A 1 83 ? -28.547 -3.226 43.160 1.00 89.00 83 LEU A N 1
ATOM 656 C CA . LEU A 1 83 ? -29.863 -3.855 43.085 1.00 89.00 83 LEU A CA 1
ATOM 657 C C . LEU A 1 83 ? -29.990 -5.019 44.079 1.00 89.00 83 LEU A C 1
ATOM 659 O O . LEU A 1 83 ? -30.943 -5.047 44.847 1.00 89.00 83 LEU A O 1
ATOM 663 N N . MET A 1 84 ? -28.988 -5.903 44.136 1.00 90.38 84 MET A N 1
ATOM 664 C CA . MET A 1 84 ? -28.868 -6.986 45.124 1.00 90.38 84 MET A CA 1
ATOM 665 C C . MET A 1 84 ? -28.961 -6.460 46.556 1.00 90.38 84 MET A C 1
ATOM 667 O O . MET A 1 84 ? -29.714 -6.990 47.364 1.00 90.38 84 MET A O 1
ATOM 671 N N . THR A 1 85 ? -28.248 -5.375 46.855 1.00 82.62 85 THR A N 1
ATOM 672 C CA . THR A 1 85 ? -28.300 -4.718 48.161 1.00 82.62 85 THR A CA 1
ATOM 673 C C . THR A 1 85 ? -29.713 -4.231 48.476 1.00 82.62 85 THR A C 1
ATOM 675 O O . THR A 1 85 ? -30.207 -4.479 49.570 1.00 82.62 85 THR A O 1
ATOM 678 N N . ARG A 1 86 ? -30.412 -3.601 47.519 1.00 82.31 86 ARG A N 1
ATOM 679 C CA . ARG A 1 86 ? -31.812 -3.194 47.725 1.00 82.31 86 ARG A CA 1
ATOM 680 C C . ARG A 1 86 ? -32.740 -4.381 47.965 1.00 82.31 86 ARG A C 1
ATOM 682 O O . ARG A 1 86 ? -33.528 -4.295 48.892 1.00 82.31 86 ARG A O 1
ATOM 689 N N . ILE A 1 87 ? -32.621 -5.457 47.183 1.00 88.25 87 ILE A N 1
ATOM 690 C CA . ILE A 1 87 ? -33.461 -6.658 47.325 1.00 88.25 87 ILE A CA 1
ATOM 691 C C . ILE A 1 87 ? -33.221 -7.332 48.681 1.00 88.25 87 ILE A C 1
ATOM 693 O O . ILE A 1 87 ? -34.165 -7.628 49.401 1.00 88.25 87 ILE A O 1
ATOM 697 N N . CYS A 1 88 ? -31.958 -7.512 49.071 1.00 83.44 88 CYS A N 1
ATOM 698 C CA . CYS A 1 88 ? -31.588 -8.147 50.338 1.00 83.44 88 CYS A CA 1
ATOM 699 C C . CYS A 1 88 ? -32.038 -7.324 51.561 1.00 83.44 88 CYS A C 1
ATOM 701 O O . CYS A 1 88 ? -32.355 -7.888 52.604 1.00 83.44 88 CYS A O 1
ATOM 703 N N . TYR A 1 89 ? -32.106 -5.993 51.433 1.00 74.50 89 TYR A N 1
ATOM 704 C CA . TYR A 1 89 ? -32.680 -5.126 52.465 1.00 74.50 89 TYR A CA 1
ATOM 705 C C . TYR A 1 89 ? -34.213 -5.008 52.397 1.00 74.50 89 TYR A C 1
ATOM 707 O O . TYR A 1 89 ? -34.811 -4.683 53.417 1.00 74.50 89 TYR A O 1
ATOM 715 N N . SER A 1 90 ? -34.858 -5.266 51.251 1.00 63.09 90 SER A N 1
ATOM 716 C CA . SER A 1 90 ? -36.325 -5.245 51.116 1.00 63.09 90 SER A CA 1
ATOM 717 C C . SER A 1 90 ? -36.995 -6.577 51.462 1.00 63.09 90 SER A C 1
ATOM 719 O O . SER A 1 90 ? -38.131 -6.572 51.912 1.00 63.09 90 SER A O 1
ATOM 721 N N . GLU A 1 91 ? -36.296 -7.705 51.310 1.00 56.00 91 GLU A N 1
ATOM 722 C CA . GLU A 1 91 ? -36.740 -9.043 51.752 1.00 56.00 91 GLU A CA 1
ATOM 723 C C . GLU A 1 91 ? -36.661 -9.227 53.285 1.00 56.00 91 GLU A C 1
ATOM 725 O O . GLU A 1 91 ? -36.949 -10.301 53.804 1.00 56.00 91 GLU A O 1
ATOM 730 N N . LEU A 1 92 ? -36.276 -8.187 54.034 1.00 54.66 92 LEU A N 1
ATOM 731 C CA . LEU A 1 92 ? -36.194 -8.211 55.498 1.00 54.66 92 LEU A CA 1
ATOM 732 C C . LEU A 1 92 ? -37.481 -7.771 56.217 1.00 54.66 92 LEU A C 1
ATOM 734 O O . LEU A 1 92 ? -37.428 -7.560 57.426 1.00 54.66 92 LEU A O 1
ATOM 738 N N . ASP A 1 93 ? -38.629 -7.663 55.537 1.00 55.28 93 ASP A N 1
ATOM 739 C CA . ASP A 1 93 ? -39.886 -7.366 56.235 1.00 55.28 93 ASP A CA 1
ATOM 740 C C . ASP A 1 93 ? -41.100 -8.141 55.697 1.00 55.28 93 ASP A C 1
ATOM 742 O O . ASP A 1 93 ? -41.839 -7.714 54.814 1.00 55.28 93 ASP A O 1
ATOM 746 N N . THR A 1 94 ? -41.321 -9.324 56.267 1.00 59.06 94 THR A N 1
ATOM 747 C CA . THR A 1 94 ? -42.667 -9.904 56.446 1.00 59.06 94 THR A CA 1
ATOM 748 C C . THR A 1 94 ? -42.866 -10.373 57.903 1.00 59.06 94 THR A C 1
ATOM 750 O O . THR A 1 94 ? -43.851 -11.029 58.212 1.00 59.06 94 THR A O 1
ATOM 753 N N . ASP A 1 95 ? -41.962 -9.989 58.821 1.00 58.50 95 ASP A N 1
ATOM 75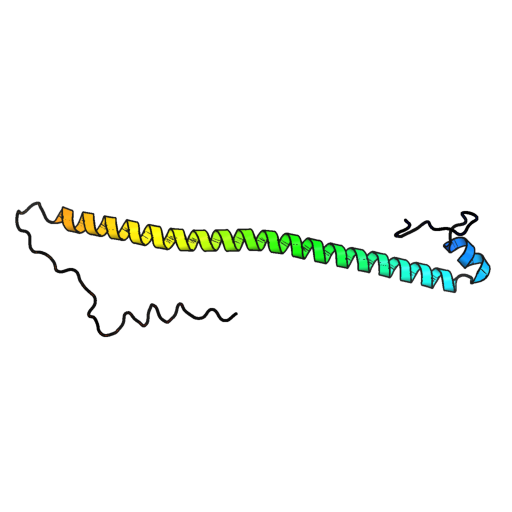4 C CA . ASP A 1 95 ? -42.000 -10.386 60.244 1.00 58.50 95 ASP A CA 1
ATOM 755 C C . ASP A 1 95 ? -41.611 -9.259 61.236 1.00 58.50 95 ASP A C 1
ATOM 757 O O . ASP A 1 95 ? -41.427 -9.501 62.427 1.00 58.50 95 ASP A O 1
ATOM 761 N N . GLY A 1 96 ? -41.497 -7.995 60.801 1.00 52.97 96 GLY A N 1
ATOM 762 C CA . GLY A 1 96 ? -41.495 -6.851 61.721 1.00 52.97 96 GLY A CA 1
ATOM 763 C C . GLY A 1 96 ? -40.345 -6.810 62.736 1.00 52.97 96 GLY A C 1
ATOM 764 O O . GLY A 1 96 ? -40.538 -6.350 63.865 1.00 52.97 96 GLY A O 1
ATOM 765 N N . ASN A 1 97 ? -39.138 -7.274 62.385 1.00 50.28 97 ASN A N 1
ATOM 766 C CA . ASN A 1 97 ? -37.961 -7.092 63.240 1.00 50.28 97 ASN A CA 1
ATOM 767 C C . ASN A 1 97 ? -36.678 -6.791 62.454 1.00 50.28 97 ASN A C 1
ATOM 769 O O . ASN A 1 97 ? -36.055 -7.653 61.836 1.00 50.28 97 ASN A O 1
ATOM 773 N N . LEU A 1 98 ? -36.242 -5.534 62.550 1.00 54.25 98 LEU A N 1
ATOM 774 C CA . LEU A 1 98 ? -35.036 -5.017 61.920 1.00 54.25 98 LEU A CA 1
ATOM 775 C C . LEU A 1 98 ? -33.806 -5.329 62.789 1.00 54.25 98 LEU A C 1
ATOM 777 O O . LEU A 1 98 ? -33.505 -4.601 63.736 1.00 54.25 98 LEU A O 1
ATOM 781 N N . LYS A 1 99 ? -33.031 -6.368 62.449 1.00 47.53 99 LYS A N 1
ATOM 782 C CA . LYS A 1 99 ? -31.618 -6.410 62.864 1.00 47.53 99 LYS A CA 1
ATOM 783 C C . LYS A 1 99 ? -30.755 -5.845 61.741 1.00 47.53 99 LYS A C 1
ATOM 785 O O . LYS A 1 99 ? -30.720 -6.437 60.663 1.00 47.53 99 LYS A O 1
ATOM 790 N N . PRO A 1 100 ? -30.012 -4.746 61.966 1.00 46.03 100 PRO A N 1
ATOM 791 C CA . PRO A 1 100 ? -29.012 -4.309 61.008 1.00 46.03 100 PRO A CA 1
ATOM 792 C C . PRO A 1 100 ? -27.953 -5.408 60.907 1.00 46.03 100 PRO A C 1
ATOM 794 O O . PRO A 1 100 ? -27.108 -5.567 61.792 1.00 46.03 100 PRO A O 1
ATOM 797 N N . LYS A 1 101 ? -27.991 -6.200 59.830 1.00 49.53 101 LYS A N 1
ATOM 798 C CA . LYS A 1 101 ? -26.855 -7.043 59.471 1.00 49.53 101 LYS A CA 1
ATOM 799 C C . LYS A 1 101 ? -25.755 -6.068 59.074 1.00 49.53 101 LYS A C 1
ATOM 801 O O . LYS A 1 101 ? -25.853 -5.416 58.033 1.00 49.53 101 LYS A O 1
ATOM 806 N N . LYS A 1 102 ? -24.786 -5.883 59.982 1.00 42.41 102 LYS A N 1
ATOM 807 C CA . LYS A 1 102 ? -23.641 -4.991 59.779 1.00 42.41 102 LYS A CA 1
ATOM 808 C C . LYS A 1 102 ? -23.096 -5.228 58.369 1.00 42.41 102 LYS A C 1
ATOM 810 O O . LYS A 1 102 ? -22.968 -6.397 57.986 1.00 42.41 102 LYS A O 1
ATOM 815 N N . PRO A 1 103 ? -22.786 -4.165 57.607 1.00 46.03 103 PRO A N 1
ATOM 816 C CA . PRO A 1 103 ? -22.072 -4.331 56.356 1.00 46.03 103 PRO A CA 1
ATOM 817 C C . PRO A 1 103 ? -20.845 -5.188 56.658 1.00 46.03 103 PRO A C 1
ATOM 819 O O . PRO A 1 103 ? -20.114 -4.909 57.613 1.00 46.03 103 PRO A O 1
ATOM 822 N N . VAL A 1 104 ? -20.667 -6.265 55.892 1.00 58.41 104 VAL A N 1
ATOM 823 C CA . VAL A 1 104 ? -19.409 -7.007 55.876 1.00 58.41 104 VAL A CA 1
ATOM 824 C C . VAL A 1 104 ? -18.401 -6.055 55.248 1.00 58.41 104 VAL A C 1
ATOM 826 O O . VAL A 1 104 ? -18.191 -6.034 54.041 1.00 58.41 104 VAL A O 1
ATOM 829 N N . ILE A 1 105 ? -17.874 -5.168 56.084 1.00 50.50 105 ILE A N 1
ATOM 830 C CA . ILE A 1 105 ? -16.658 -4.428 55.824 1.00 50.50 105 ILE A CA 1
ATOM 831 C C . ILE A 1 105 ? -15.586 -5.515 55.896 1.00 50.50 105 ILE A C 1
ATOM 833 O O . ILE A 1 105 ? -15.424 -6.107 56.970 1.00 50.50 105 ILE A O 1
ATOM 837 N N . PRO A 1 106 ? -14.924 -5.868 54.779 1.00 47.69 106 PRO A N 1
ATOM 838 C CA . PRO A 1 106 ? -13.793 -6.774 54.852 1.00 47.69 106 PRO A CA 1
ATOM 839 C C . PRO A 1 106 ? -12.795 -6.175 55.854 1.00 47.69 106 PRO A C 1
ATOM 841 O O . PRO A 1 106 ? -12.570 -4.960 55.823 1.00 47.69 106 PRO A O 1
ATOM 844 N N . PRO A 1 107 ? -12.268 -6.974 56.796 1.00 38.00 107 PRO A N 1
ATOM 845 C CA . PRO A 1 107 ? -11.364 -6.467 57.814 1.00 38.00 107 PRO A CA 1
ATOM 846 C C . PRO A 1 107 ? -10.205 -5.729 57.141 1.00 38.00 107 PRO A C 1
ATOM 848 O O . PRO A 1 107 ? -9.649 -6.196 56.147 1.00 38.00 107 PRO A O 1
ATOM 851 N N . ALA A 1 108 ? -9.872 -4.556 57.682 1.00 47.31 108 ALA A N 1
ATOM 852 C CA . ALA A 1 108 ? -8.781 -3.686 57.252 1.00 47.31 108 ALA A CA 1
ATOM 853 C C . ALA A 1 108 ? -7.405 -4.307 57.570 1.00 47.31 108 ALA A C 1
ATOM 855 O O . ALA A 1 108 ? -6.594 -3.739 58.295 1.00 47.31 108 ALA A O 1
ATOM 856 N N . GLY A 1 109 ? -7.164 -5.513 57.064 1.00 50.09 109 GLY A N 1
ATOM 857 C CA . GLY A 1 109 ? -5.988 -6.311 57.359 1.00 50.09 109 GLY A CA 1
ATOM 858 C C . GLY A 1 109 ? -6.076 -7.676 56.691 1.00 50.09 109 GLY A C 1
ATOM 859 O O . GLY A 1 109 ? -6.632 -8.609 57.257 1.00 50.09 109 GLY A O 1
ATOM 860 N N . GLY A 1 110 ? -5.486 -7.772 55.499 1.00 47.22 110 GLY A N 1
ATOM 861 C CA . GLY A 1 110 ? -5.137 -9.032 54.847 1.00 47.22 110 GLY A CA 1
ATOM 862 C C . GLY A 1 110 ? -6.153 -9.540 53.823 1.00 47.22 110 GLY A C 1
ATOM 863 O O . GLY A 1 110 ? -7.299 -9.812 54.146 1.00 47.22 110 GLY A O 1
ATOM 864 N N . ILE A 1 111 ? -5.667 -9.784 52.601 1.00 48.19 111 ILE A N 1
ATOM 865 C CA . ILE A 1 111 ? -6.249 -10.648 51.548 1.00 48.19 111 ILE A CA 1
ATOM 866 C C . ILE A 1 111 ? -7.084 -9.953 50.447 1.00 48.19 111 ILE A C 1
ATOM 868 O O . ILE A 1 111 ? -7.347 -10.571 49.424 1.00 48.19 111 ILE A O 1
ATOM 872 N N . LEU A 1 112 ? -7.389 -8.650 50.515 1.00 43.47 112 LEU A N 1
ATOM 873 C CA . LEU A 1 112 ? -7.948 -7.924 49.345 1.00 43.47 112 LEU A CA 1
ATOM 874 C C . LEU A 1 112 ? -6.922 -7.094 48.559 1.00 43.47 112 LEU A C 1
ATOM 876 O O . LEU A 1 112 ? -7.264 -6.474 47.558 1.00 43.47 112 LEU A O 1
ATOM 880 N N . THR A 1 113 ? -5.647 -7.149 48.949 1.00 46.09 113 THR A N 1
ATOM 881 C CA . THR A 1 113 ? -4.544 -6.654 48.115 1.00 46.09 113 THR A CA 1
ATOM 882 C C . THR A 1 113 ? -4.057 -7.680 47.093 1.00 46.09 113 THR A C 1
ATOM 884 O O . THR A 1 113 ? -3.463 -7.263 46.109 1.00 46.09 113 THR A O 1
ATOM 887 N N . SER A 1 114 ? -4.333 -8.989 47.229 1.00 38.97 114 SER A N 1
ATOM 888 C CA . SER A 1 114 ? -3.826 -9.964 46.242 1.00 38.97 114 SER A CA 1
ATOM 889 C C . SER A 1 114 ? -4.632 -9.980 44.940 1.00 38.97 114 SER A C 1
ATOM 891 O O . SER A 1 114 ? -4.057 -10.203 43.886 1.00 38.97 114 SER A O 1
ATOM 893 N N . PHE A 1 115 ? -5.934 -9.673 44.978 1.00 43.47 115 PHE A N 1
ATOM 894 C CA . PHE A 1 115 ? -6.754 -9.626 43.758 1.00 43.47 115 PHE A CA 1
ATOM 895 C C . PHE A 1 115 ? -6.681 -8.293 43.003 1.00 43.47 115 PHE A C 1
ATOM 897 O O . PHE A 1 115 ? -7.060 -8.241 41.838 1.00 43.47 115 PHE A O 1
ATOM 904 N N . TYR A 1 116 ? -6.184 -7.224 43.637 1.00 43.88 116 TYR A N 1
ATOM 905 C CA . TYR A 1 116 ? -5.945 -5.939 42.964 1.00 43.88 116 TYR A CA 1
ATOM 906 C C . TYR A 1 116 ? -4.480 -5.757 42.526 1.00 43.88 116 TYR A C 1
ATOM 908 O O . TYR A 1 116 ? -4.202 -4.897 41.696 1.00 43.88 116 TYR A O 1
ATOM 916 N N . ALA A 1 117 ? -3.546 -6.565 43.050 1.00 41.84 117 ALA A N 1
ATOM 917 C CA . ALA A 1 117 ? -2.125 -6.499 42.697 1.00 41.84 117 ALA A CA 1
ATOM 918 C C . ALA A 1 117 ? -1.739 -7.327 41.455 1.00 41.84 117 ALA A C 1
ATOM 920 O O . ALA A 1 117 ? -0.713 -7.036 40.854 1.00 41.84 117 ALA A O 1
ATOM 921 N N . GLU A 1 118 ? -2.551 -8.298 41.018 1.00 41.22 118 GLU A N 1
ATOM 922 C CA . GLU A 1 118 ? -2.283 -9.083 39.791 1.00 41.22 118 GLU A CA 1
ATOM 923 C C . GLU A 1 118 ? -2.885 -8.487 38.501 1.00 41.22 118 GLU A C 1
ATOM 925 O O . GLU A 1 118 ? -2.779 -9.077 37.432 1.00 41.22 118 GLU A O 1
ATOM 930 N N . GLY A 1 119 ? -3.506 -7.304 38.562 1.00 39.75 119 GLY A N 1
ATOM 931 C CA . GLY A 1 119 ? -4.011 -6.593 37.376 1.00 39.75 119 GLY A CA 1
ATOM 932 C C . GLY A 1 119 ? -3.094 -5.478 36.858 1.00 39.75 119 GLY A C 1
ATOM 933 O O . GLY A 1 119 ? -3.480 -4.754 35.943 1.00 39.75 119 GLY A O 1
ATOM 934 N N . GLY A 1 120 ? -1.923 -5.290 37.474 1.00 42.53 120 GLY A N 1
ATOM 935 C CA . GLY A 1 120 ? -1.049 -4.132 37.279 1.00 42.53 120 GLY A CA 1
ATOM 936 C C . GLY A 1 120 ? 0.330 -4.485 36.735 1.00 42.53 120 GLY A C 1
ATOM 937 O O . GLY A 1 120 ? 1.323 -4.098 37.337 1.00 42.53 120 GLY A O 1
ATOM 938 N N . GLN A 1 121 ? 0.397 -5.195 35.609 1.00 48.34 121 GLN A N 1
ATOM 939 C CA . GLN A 1 121 ? 1.606 -5.232 34.786 1.00 48.34 121 GLN A CA 1
ATOM 940 C C . GLN A 1 121 ? 1.225 -5.000 33.322 1.00 48.34 121 GLN A C 1
ATOM 942 O O . GLN A 1 121 ? 0.992 -5.928 32.555 1.00 48.34 121 GLN A O 1
ATOM 947 N N . MET A 1 122 ? 1.103 -3.720 32.967 1.00 44.22 122 MET A N 1
ATOM 948 C CA . MET A 1 122 ? 1.320 -3.260 31.599 1.00 44.22 122 MET A CA 1
ATOM 949 C C . MET A 1 122 ? 2.718 -2.649 31.572 1.00 44.22 122 MET A C 1
ATOM 951 O O . MET A 1 122 ? 2.918 -1.505 31.976 1.00 44.22 122 MET A O 1
ATOM 955 N N . ASP A 1 123 ? 3.676 -3.487 31.182 1.00 44.56 123 ASP A N 1
ATOM 956 C CA . ASP A 1 123 ? 4.916 -3.051 30.559 1.00 44.56 123 ASP A CA 1
ATOM 957 C C . ASP A 1 123 ? 4.593 -2.565 29.132 1.00 44.56 123 ASP A C 1
ATOM 959 O O . ASP A 1 123 ? 3.880 -3.254 28.395 1.00 44.56 123 ASP A O 1
ATOM 963 N N . LEU A 1 124 ? 5.194 -1.417 28.790 1.00 37.84 124 LEU A N 1
ATOM 964 C CA . LEU A 1 124 ? 5.199 -0.655 27.526 1.00 37.84 124 LEU A CA 1
ATOM 965 C C . LEU A 1 124 ? 4.001 0.262 27.214 1.00 37.84 124 LEU A C 1
ATOM 967 O O . LEU A 1 124 ? 2.949 -0.217 26.740 1.00 37.84 124 LEU A O 1
#

Mean predicted aligned error: 17.04 Å

Solvent-accessible surface area (backbone atoms only — not comparable to full-atom values): 7702 Å² total; per-residue (Å²): 141,63,92,87,72,82,81,35,56,102,83,68,50,57,62,72,60,56,39,42,75,75,62,31,71,67,52,49,52,52,49,52,52,51,50,49,50,50,51,54,49,50,51,52,50,53,48,49,53,51,49,51,55,51,48,51,56,51,47,55,53,49,52,52,50,51,56,53,48,56,55,50,54,54,51,48,52,54,54,48,51,56,48,51,53,51,50,65,64,59,74,56,64,92,75,85,63,88,72,84,74,70,80,85,68,75,67,98,70,80,77,73,62,64,78,63,59,77,75,72,79,84,82,133